Protein 1LG7 (pdb70)

Radius of gyration: 15.38 Å; Cα contacts (8 Å, |Δi|>4): 336; chains: 1; bounding box: 34×33×48 Å

CATH classification: 3.10.460.10

Solvent-accessible surface area: 8758 Å² total

GO terms:
  GO:0005515 protein binding (F, IPI)

Nearest PDB structures (foldseek):
  1lg7-assembly1_A  TM=1.006E+00  e=8.941E-33  Vesicular stomatitis virus
  4owr-assembly1_C  TM=9.819E-01  e=2.739E-28  Vesicular stomatitis Indiana virus (strain 85CLB South America)
  7uml-assembly1_B  TM=9.542E-01  e=1.908E-26  Vesicular stomatitis Indiana virus
  7umk-assembly1_B  TM=9.536E-01  e=3.526E-26  Vesicular stomatitis Indiana virus
  2w2r-assembly1_A  TM=9.564E-01  e=4.675E-22  Vesicular stomatitis virus

Foldseek 3Di:
DKDKFKKKKKKKKKWDKPDDDPDLLSLLLALLCQQPVHDPPPLCLLVVLLVSLLQSQVWDFPPPNTMTIGIIGMAIAIEDPPDGDFFDFDKDKTKDWDDDDPITTIMIMIMGMGGDPVPDDHYHSLVSHPVLVDPCVQVSSVSNQWHWDADPPGDIYGHDGND

InterPro domains:
  IPR009397 Vesiculovirus matrix [PF06326] (2-221)
  IPR036711 VSV matrix superfamily [G3DSA:3.10.460.10] (48-229)
  IPR036711 VSV matrix superfamily [SSF75404] (59-226)

Sequence (163 aa):
QLRYEKFFFTVKMTVRSNRPFRTYSDVAAAVSHWDHMYIGMAGKRPFYKILAFLGSSNLKATPAQPEYHAHEGRAYLPHRMGKTPPMLNVPEHFRRPFNIGLYKGTVELTMTIYDDESLEAAPMIWDHFNSSKFSDFREKALMFGLIVEKKASGAWVLDSVSH

B-factor: mean 29.63, std 12.28, range [12.66, 68.42]

Secondary structure (DSSP, 8-state):
--EEEEEEEEEEEEEEESS--SSHHHHHHHHGGGGTT--S-GGGHHHHHHHHHHHHHT-EEPP---EEEE--EEEEEEE-S-PPPP--S--EEEEEEEE-SS-EEEEEEEEEEEE----S---BGGGG-GGGGSTTHHHHHHTTTEEEEE-TTS-EEEEEE--

Structure (mmCIF, N/CA/C/O backbone):
data_1LG7
#
_entry.id   1LG7
#
_cell.length_a   80.690
_cell.length_b   80.690
_cell.length_c   51.700
_cell.angle_alpha   90.00
_cell.angle_beta   90.00
_cell.angle_gamma   90.00
#
_symmetry.space_group_name_H-M   'P 4 21 2'
#
loop_
_entity.id
_entity.type
_entity.pdbx_description
1 polymer 'VSV matrix protein'
2 water water
#
loop_
_atom_site.group_PDB
_atom_site.id
_atom_site.type_symbol
_atom_site.label_atom_id
_atom_site.label_alt_id
_atom_site.label_comp_id
_atom_site.label_asym_id
_atom_site.label_entity_id
_atom_site.label_seq_id
_atom_site.pdbx_PDB_ins_code
_atom_site.Cartn_x
_atom_site.Cartn_y
_atom_site.Cartn_z
_atom_site.occupancy
_atom_site.B_iso_or_equiv
_atom_site.auth_seq_id
_atom_site.auth_comp_id
_atom_site.auth_asym_id
_atom_site.auth_atom_id
_atom_site.p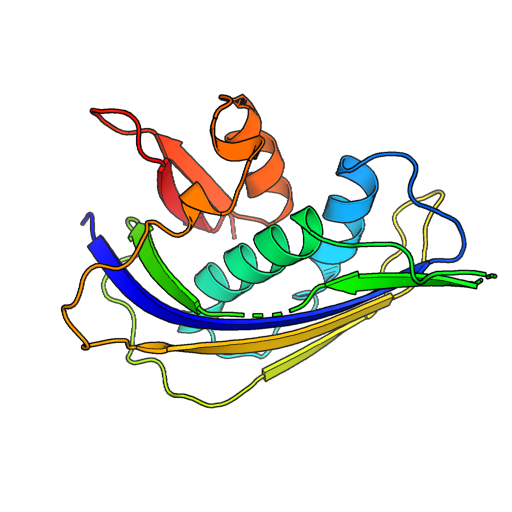dbx_PDB_model_num
ATOM 1 N N . GLN A 1 11 ? 58.201 44.927 -4.428 1.00 54.78 58 GLN A N 1
ATOM 2 C CA . GLN A 1 11 ? 58.837 43.901 -3.559 1.00 54.73 58 GLN A CA 1
ATOM 3 C C . GLN A 1 11 ? 58.118 43.775 -2.222 1.00 53.90 58 GLN A C 1
ATOM 4 O O . GLN A 1 11 ? 58.640 43.176 -1.281 1.00 55.30 58 GLN A O 1
ATOM 10 N N . LEU A 1 12 ? 56.919 44.344 -2.141 1.00 52.46 59 LEU A N 1
ATOM 11 C CA . LEU A 1 12 ? 56.125 44.281 -0.920 1.00 51.18 59 LEU A CA 1
ATOM 12 C C . LEU A 1 12 ? 55.533 42.879 -0.808 1.00 50.82 59 LEU A C 1
ATOM 13 O O . LEU A 1 12 ? 55.014 42.338 -1.786 1.00 50.94 59 LEU A O 1
ATOM 18 N N . ARG A 1 13 ? 55.621 42.289 0.380 1.00 49.03 60 ARG A N 1
ATOM 19 C CA . ARG A 1 13 ? 55.098 40.946 0.607 1.00 47.79 60 ARG A CA 1
ATOM 20 C C . ARG A 1 13 ? 54.328 40.827 1.915 1.00 46.67 60 ARG A C 1
ATOM 21 O O . ARG A 1 13 ? 54.412 41.695 2.784 1.00 45.63 60 ARG A O 1
ATOM 29 N N . TYR A 1 14 ? 53.580 39.736 2.040 1.00 45.48 61 TYR A N 1
ATOM 30 C CA . TYR A 1 14 ? 52.818 39.449 3.246 1.00 44.78 61 TYR A CA 1
ATOM 31 C C . TYR A 1 14 ? 53.092 38.006 3.650 1.00 43.79 61 TYR A C 1
ATOM 32 O O . TYR A 1 14 ? 52.465 37.084 3.128 1.00 42.64 61 TYR A O 1
ATOM 41 N N . GLU A 1 15 ? 54.034 37.805 4.565 1.00 40.95 62 GLU A N 1
ATOM 42 C CA . GLU A 1 15 ? 54.348 36.458 5.025 1.00 39.35 62 GLU A CA 1
ATOM 43 C C . GLU A 1 15 ? 53.352 36.069 6.102 1.00 36.70 62 GLU A C 1
ATOM 44 O O . GLU A 1 15 ? 53.130 36.815 7.050 1.00 36.08 62 GLU A O 1
ATOM 50 N N . LYS A 1 16 ? 52.743 34.896 5.946 1.00 34.40 63 LYS A N 1
ATOM 51 C CA . LYS A 1 16 ? 51.769 34.404 6.912 1.00 34.46 63 LYS A CA 1
ATOM 52 C C . LYS A 1 16 ? 52.471 33.331 7.731 1.00 33.19 63 LYS A C 1
ATOM 53 O O . LYS A 1 16 ? 53.094 32.428 7.170 1.00 32.82 63 LYS A O 1
ATOM 59 N N . PHE A 1 17 ? 52.360 33.407 9.053 1.00 31.23 64 PHE A N 1
ATOM 60 C CA . PHE A 1 17 ? 53.059 32.446 9.894 1.00 29.81 64 PHE A CA 1
ATOM 61 C C . PHE A 1 17 ? 52.446 32.180 11.261 1.00 28.95 64 PHE A C 1
ATOM 62 O O . PHE A 1 17 ? 51.656 32.977 11.772 1.00 28.90 64 PHE A O 1
ATOM 70 N N . PHE A 1 18 ? 52.812 31.037 11.836 1.00 29.07 65 PHE A N 1
ATOM 71 C CA . PHE A 1 18 ? 52.381 30.675 13.180 1.00 27.33 65 PHE A CA 1
ATOM 72 C C . PHE A 1 18 ? 53.568 31.154 14.016 1.00 27.40 65 PHE A C 1
ATOM 73 O O . PHE A 1 18 ? 54.714 31.096 13.554 1.00 24.53 65 PHE A O 1
ATOM 81 N N . PHE A 1 19 ? 53.312 31.623 15.232 1.00 24.89 66 PHE A N 1
ATOM 82 C CA . PHE A 1 19 ? 54.404 32.085 16.077 1.00 24.81 66 PHE A CA 1
ATOM 83 C C . PHE A 1 19 ? 54.151 31.806 17.544 1.00 24.28 66 PHE A C 1
ATOM 84 O O . PHE A 1 19 ? 53.009 31.788 18.003 1.00 24.13 66 PHE A O 1
ATOM 92 N N . THR A 1 20 ? 55.235 31.582 18.272 1.00 22.61 67 THR A N 1
ATOM 93 C CA . THR A 1 20 ? 55.174 31.350 19.701 1.00 21.73 67 THR A CA 1
ATOM 94 C C . THR A 1 20 ? 56.399 32.028 20.283 1.00 20.19 67 THR A C 1
ATOM 95 O O . THR A 1 20 ? 57.504 31.896 19.750 1.00 20.21 67 THR A O 1
ATOM 99 N N . VAL A 1 21 ? 56.217 32.773 21.363 1.00 16.32 68 VAL A N 1
ATOM 100 C CA . VAL A 1 21 ? 57.348 33.430 21.987 1.00 15.68 68 VAL A CA 1
ATOM 101 C C . VAL A 1 21 ? 57.184 33.270 23.506 1.00 16.74 68 VAL A C 1
ATOM 102 O O . VAL A 1 21 ? 56.148 33.610 24.173 1.00 16.03 68 VAL A O 1
ATOM 108 N N . LYS A 1 22 ? 58.208 32.705 24.142 1.00 16.26 69 LYS A N 1
ATOM 109 C CA . LYS A 1 22 ? 58.272 32.479 25.581 1.00 15.97 69 LYS A CA 1
ATOM 110 C C . LYS A 1 22 ? 59.477 33.290 26.047 1.00 16.11 69 LYS A C 1
ATOM 111 O O . LYS A 1 22 ? 60.607 33.017 25.645 1.00 15.40 69 LYS A O 1
ATOM 122 N N . MET A 1 23 ? 59.235 34.286 26.893 1.00 17.19 70 MET A N 1
ATOM 123 C CA . MET A 1 23 ? 60.308 35.162 27.352 1.00 18.48 70 MET A CA 1
ATOM 124 C C . MET A 1 23 ? 60.420 35.338 28.861 1.00 18.73 70 MET A C 1
ATOM 125 O O . MET A 1 23 ? 59.416 35.500 29.555 1.00 19.09 70 MET A O 1
ATOM 130 N N . THR A 1 24 ? 61.654 35.300 29.358 1.00 17.68 71 THR A N 1
ATOM 131 C CA . THR A 1 24 ? 61.928 35.492 30.777 1.00 17.07 7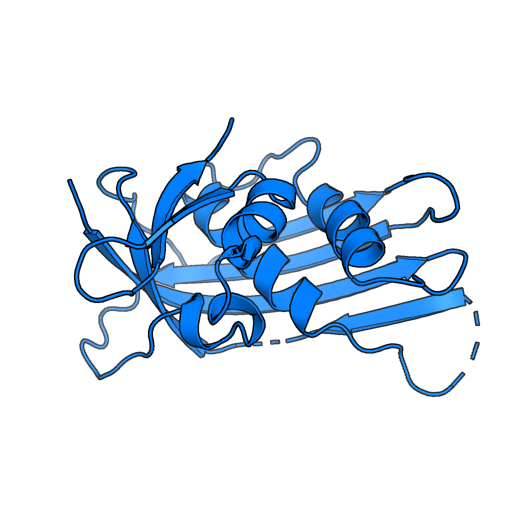1 THR A CA 1
ATOM 132 C C . THR A 1 24 ? 63.077 36.493 30.901 1.00 18.87 71 THR A C 1
ATOM 133 O O . THR A 1 24 ? 64.163 36.280 30.358 1.00 17.05 71 THR A O 1
ATOM 137 N N . VAL A 1 25 ? 62.829 37.594 31.600 1.00 17.10 72 VAL A N 1
ATOM 138 C CA . VAL A 1 25 ? 63.856 38.604 31.789 1.00 18.61 72 VAL A CA 1
ATOM 139 C C . VAL A 1 25 ? 64.167 38.712 33.272 1.00 18.52 72 VAL A C 1
ATOM 140 O O . VAL A 1 25 ? 63.261 38.825 34.097 1.00 18.73 72 VAL A O 1
ATOM 144 N N . ARG A 1 26 ? 65.454 38.652 33.602 1.00 17.89 73 ARG A N 1
ATOM 145 C CA . ARG A 1 26 ? 65.906 38.744 34.984 1.00 17.41 73 ARG A CA 1
ATOM 146 C C . ARG A 1 26 ? 66.736 40.010 35.113 1.00 18.72 73 ARG A C 1
ATOM 147 O O . ARG A 1 26 ? 67.662 40.236 34.333 1.00 18.50 73 ARG A O 1
ATOM 155 N N . SER A 1 27 ? 66.400 40.834 36.097 1.00 18.33 74 SER A N 1
ATOM 156 C CA . SER A 1 27 ? 67.104 42.092 36.300 1.00 18.75 74 SER A CA 1
ATOM 157 C C . SER A 1 27 ? 67.480 42.283 37.760 1.00 20.09 74 SER A C 1
ATOM 158 O O . SER A 1 27 ? 66.865 41.698 38.650 1.00 21.32 74 SER A O 1
ATOM 161 N N . ASN A 1 28 ? 68.499 43.104 37.996 1.00 20.66 75 ASN A N 1
ATOM 162 C CA . ASN A 1 28 ? 68.966 43.391 39.345 1.00 22.19 75 ASN A CA 1
ATOM 163 C C . ASN A 1 28 ? 67.950 44.312 40.017 1.00 23.04 75 ASN A C 1
ATOM 164 O O . ASN A 1 28 ? 67.786 44.296 41.235 1.00 23.08 75 ASN A O 1
ATOM 169 N N . ARG A 1 29 ? 67.266 45.112 39.206 1.00 23.86 76 ARG A N 1
ATOM 170 C CA . ARG A 1 29 ? 66.248 46.026 39.706 1.00 24.56 76 ARG A CA 1
ATOM 171 C C . ARG A 1 29 ? 65.151 46.223 38.663 1.00 23.75 76 ARG A C 1
ATOM 172 O O . ARG A 1 29 ? 65.378 46.056 37.465 1.00 21.83 76 ARG A O 1
ATOM 180 N N . PRO A 1 30 ? 63.936 46.585 39.113 1.00 23.82 77 PRO A N 1
ATOM 181 C CA . PRO A 1 30 ? 62.785 46.805 38.233 1.00 23.03 77 PRO A CA 1
ATOM 182 C C . PRO A 1 30 ? 63.028 47.911 37.218 1.00 22.42 77 PRO A C 1
ATOM 183 O O . PRO A 1 30 ? 63.502 48.987 37.575 1.00 21.55 77 PRO A O 1
ATOM 187 N N . PHE A 1 31 ? 62.704 47.639 35.957 1.00 20.78 78 PHE A N 1
ATOM 188 C CA . PHE A 1 31 ? 62.863 48.628 34.900 1.00 21.02 78 PHE A CA 1
ATOM 189 C C . PHE A 1 31 ? 61.879 49.751 35.180 1.00 21.78 78 PHE A C 1
ATOM 190 O O . PHE A 1 31 ? 60.716 49.498 35.504 1.00 20.11 78 PHE A O 1
ATOM 198 N N . ARG A 1 32 ? 62.337 50.988 35.040 1.00 21.54 79 ARG A N 1
ATOM 199 C CA . ARG A 1 32 ? 61.476 52.136 35.291 1.00 23.41 79 ARG A CA 1
ATOM 200 C C . ARG A 1 32 ? 60.666 52.571 34.065 1.00 23.13 79 ARG A C 1
ATOM 201 O O . ARG A 1 32 ? 59.601 53.169 34.210 1.00 23.70 79 ARG A O 1
ATOM 209 N N . THR A 1 33 ? 61.157 52.264 32.866 1.00 21.36 80 THR A N 1
ATOM 210 C CA . THR A 1 33 ? 60.456 52.647 31.638 1.00 19.41 80 THR A CA 1
ATOM 211 C C . THR A 1 33 ? 60.499 51.534 30.591 1.00 21.56 80 THR A C 1
ATOM 212 O O . THR A 1 33 ? 61.356 50.649 30.658 1.00 19.04 80 THR A O 1
ATOM 216 N N . TYR A 1 34 ? 59.587 51.579 29.618 1.00 18.87 81 TYR A N 1
ATOM 217 C CA . TYR A 1 34 ? 59.586 50.561 28.571 1.00 19.72 81 TYR A CA 1
ATOM 218 C C . TYR A 1 34 ? 60.904 50.621 27.794 1.00 20.84 81 TYR A C 1
ATOM 219 O O . TYR A 1 34 ? 61.404 49.603 27.319 1.00 18.97 81 TYR A O 1
ATOM 228 N N . SER A 1 35 ? 61.450 51.825 27.649 1.00 19.21 82 SER A N 1
ATOM 229 C CA . SER A 1 35 ? 62.710 52.008 26.938 1.00 20.64 82 SER A CA 1
ATOM 230 C C . SER A 1 35 ? 63.800 51.129 27.566 1.00 18.02 82 SER A C 1
ATOM 231 O O . SER A 1 35 ? 64.650 50.575 26.859 1.00 19.32 82 SER A O 1
ATOM 234 N N . ASP A 1 36 ? 63.767 51.000 28.890 1.00 17.53 83 ASP A N 1
ATOM 235 C CA . ASP A 1 36 ? 64.735 50.168 29.603 1.00 17.00 83 ASP A CA 1
ATOM 236 C C . ASP A 1 36 ? 64.486 48.710 29.243 1.00 17.39 83 ASP A C 1
ATOM 237 O O . ASP A 1 36 ? 65.425 47.945 29.018 1.00 15.73 83 ASP A O 1
ATOM 242 N N . VAL A 1 37 ? 63.213 48.325 29.207 1.00 15.69 84 VAL A N 1
ATOM 243 C CA . VAL A 1 37 ? 62.848 46.954 28.859 1.00 17.35 84 VAL A CA 1
ATOM 244 C C . VAL A 1 37 ? 63.333 46.614 27.451 1.00 17.41 84 VAL A C 1
ATOM 245 O O . VAL A 1 37 ? 63.933 45.558 27.228 1.00 19.36 84 VAL A O 1
ATOM 249 N N . ALA A 1 38 ? 63.079 47.514 26.503 1.00 17.70 85 ALA A N 1
ATOM 250 C CA . ALA A 1 38 ? 63.483 47.295 25.115 1.00 15.99 85 ALA A CA 1
ATOM 251 C C . ALA A 1 38 ? 65.000 47.185 24.990 1.00 16.04 85 ALA A C 1
ATOM 252 O O . ALA A 1 38 ? 65.516 46.300 24.302 1.00 15.96 85 ALA A O 1
ATOM 254 N N . ALA A 1 39 ? 65.715 48.088 25.651 1.00 15.77 86 ALA A N 1
ATOM 255 C CA . ALA A 1 39 ? 67.171 48.065 25.605 1.00 16.16 86 ALA A CA 1
ATOM 256 C C . ALA A 1 39 ? 67.676 46.695 26.061 1.00 16.27 86 ALA A C 1
ATOM 257 O O . ALA A 1 39 ? 68.600 46.139 25.466 1.00 16.76 86 ALA A O 1
ATOM 259 N N . ALA A 1 40 ? 67.062 46.146 27.105 1.00 15.41 87 ALA A N 1
ATOM 260 C CA . ALA A 1 40 ? 67.471 44.836 27.620 1.00 16.40 87 ALA A CA 1
ATOM 261 C C . ALA A 1 40 ? 67.100 43.687 26.686 1.00 14.98 87 ALA A C 1
ATOM 262 O O . ALA A 1 40 ? 67.957 42.896 26.289 1.00 14.77 87 ALA A O 1
ATOM 264 N N . VAL A 1 41 ? 65.824 43.595 26.334 1.00 15.67 88 VAL A N 1
ATOM 265 C CA . VAL A 1 41 ? 65.371 42.510 25.473 1.00 15.23 88 VAL A CA 1
ATOM 266 C C . VAL A 1 41 ? 66.091 42.455 24.129 1.00 16.39 88 VAL A C 1
ATOM 267 O O . VAL A 1 41 ? 66.292 41.374 23.579 1.00 17.29 88 VAL A O 1
ATOM 271 N N . SER A 1 42 ? 66.508 43.607 23.611 1.00 16.77 89 SER A N 1
ATOM 272 C CA . SER A 1 42 ? 67.198 43.635 22.329 1.00 18.54 89 SER A CA 1
ATOM 273 C C . SER A 1 42 ? 68.560 42.930 22.344 1.00 18.54 89 SER A C 1
ATOM 274 O O . SER A 1 42 ? 69.213 42.823 21.306 1.00 19.00 89 SER A O 1
ATOM 277 N N . HIS A 1 43 ? 68.982 42.449 23.510 1.00 17.67 90 HIS A N 1
ATOM 278 C CA . HIS A 1 43 ? 70.249 41.727 23.621 1.00 16.75 90 HIS A CA 1
ATOM 279 C C . HIS A 1 43 ? 70.043 40.261 23.230 1.00 17.67 90 HIS A C 1
ATOM 280 O O . HIS A 1 43 ? 71.006 39.496 23.128 1.00 15.63 90 HIS A O 1
ATOM 287 N N . TRP A 1 44 ? 68.790 39.877 22.999 1.00 16.93 91 TRP A N 1
ATOM 288 C CA . TRP A 1 44 ? 68.481 38.490 22.665 1.00 16.91 91 TRP A CA 1
ATOM 289 C C . TRP A 1 44 ? 69.272 37.944 21.476 1.00 18.22 91 TRP A C 1
ATOM 290 O O . TRP A 1 44 ? 69.620 36.760 21.463 1.00 16.69 91 TRP A O 1
ATOM 301 N N . ASP A 1 45 ? 69.550 38.775 20.471 1.00 16.71 92 ASP A N 1
ATOM 302 C CA . ASP A 1 45 ? 70.310 38.270 19.335 1.00 17.53 92 ASP A CA 1
ATOM 303 C C . ASP A 1 45 ? 71.779 38.689 19.262 1.00 18.98 92 ASP A C 1
ATOM 304 O O . ASP A 1 45 ? 72.349 38.790 18.177 1.00 19.83 92 ASP A O 1
ATOM 309 N N . HIS A 1 46 ? 72.389 38.945 20.416 1.00 18.32 93 HIS A N 1
ATOM 310 C CA . HIS A 1 46 ? 73.813 39.267 20.456 1.00 17.77 93 HIS A CA 1
ATOM 311 C C . HIS A 1 46 ? 74.465 37.916 20.153 1.00 17.19 93 HIS A C 1
ATOM 312 O O . HIS A 1 46 ? 74.003 36.882 20.650 1.00 18.74 93 HIS A O 1
ATOM 319 N N . MET A 1 47 ? 75.667 37.809 19.730 1.00 16.78 94 MET A N 1
ATOM 320 C CA . MET A 1 47 ? 76.195 36.697 18.946 1.00 17.06 94 MET A CA 1
ATOM 321 C C . MET A 1 47 ? 75.027 35.816 18.520 1.00 17.22 94 MET A C 1
ATOM 322 O O . MET A 1 47 ? 75.003 34.611 18.780 1.00 16.93 94 MET A O 1
ATOM 331 N N . TYR A 1 48 ? 74.398 36.190 17.424 1.00 17.67 95 TYR A N 1
ATOM 332 C CA . TYR A 1 48 ? 73.334 35.412 16.800 1.00 19.88 95 TYR A CA 1
ATOM 333 C C . TYR A 1 48 ? 73.833 34.265 15.937 1.00 21.84 95 TYR A C 1
ATOM 334 O O . TYR A 1 48 ? 74.738 34.441 15.120 1.00 22.76 95 TYR A O 1
ATOM 343 N N . ILE A 1 49 ? 73.235 33.091 16.127 1.00 22.85 96 ILE A N 1
ATOM 344 C CA . ILE A 1 49 ? 73.586 31.907 15.347 1.00 24.39 96 ILE A CA 1
ATOM 345 C C . ILE A 1 49 ? 72.322 31.130 14.973 1.00 24.71 96 ILE A C 1
ATOM 346 O O . ILE A 1 49 ? 72.386 29.950 14.642 1.00 24.30 96 ILE A O 1
ATOM 351 N N . GLY A 1 50 ? 71.174 31.799 15.048 1.00 23.42 97 GLY A N 1
ATOM 352 C CA . GLY A 1 50 ? 69.921 31.161 14.692 1.00 25.90 97 GLY A CA 1
ATOM 353 C C . GLY A 1 50 ? 69.720 31.242 13.192 1.00 25.97 97 GLY A C 1
ATOM 354 O O . GLY A 1 50 ? 70.583 31.752 12.481 1.00 27.62 97 GLY A O 1
ATOM 355 N N . MET A 1 51 ? 68.592 30.745 12.699 1.00 26.27 98 MET A N 1
ATOM 356 C CA . MET A 1 51 ? 68.323 30.792 11.266 1.00 26.11 98 MET A CA 1
ATOM 357 C C . MET A 1 51 ? 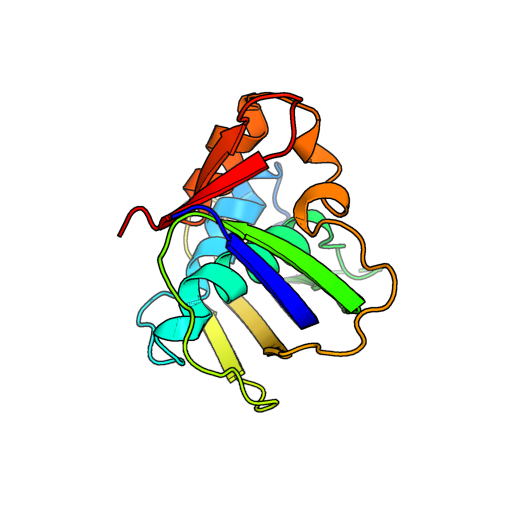68.365 32.237 10.775 1.00 25.17 98 MET A C 1
ATOM 358 O O . MET A 1 51 ? 67.610 33.088 11.246 1.00 23.55 98 MET A O 1
ATOM 363 N N . ALA A 1 52 ? 69.260 32.504 9.832 1.00 25.20 99 ALA A N 1
ATOM 364 C CA . ALA A 1 52 ? 69.422 33.841 9.271 1.00 25.86 99 ALA A CA 1
ATOM 365 C C . ALA A 1 52 ? 68.124 34.383 8.686 1.00 26.59 99 ALA A C 1
ATOM 366 O O . ALA A 1 52 ? 67.750 35.529 8.936 1.00 27.30 99 ALA A O 1
ATOM 368 N N . GLY A 1 53 ? 67.434 33.556 7.907 1.00 26.74 100 GLY A N 1
ATOM 369 C CA . GLY A 1 53 ? 66.191 33.990 7.300 1.00 25.00 100 GLY A CA 1
ATOM 370 C C . GLY A 1 53 ? 65.113 34.354 8.304 1.00 24.53 100 GLY A C 1
ATOM 371 O O . GLY A 1 53 ? 64.236 35.165 8.012 1.00 25.39 100 GLY A O 1
ATOM 372 N N . LYS A 1 54 ? 65.177 33.769 9.494 1.00 23.02 101 LYS A N 1
ATOM 373 C CA . LYS A 1 54 ? 64.177 34.041 10.517 1.00 22.59 101 LYS A CA 1
ATOM 374 C C . LYS A 1 54 ? 64.487 35.222 11.431 1.00 22.20 101 LYS A C 1
ATOM 375 O O . LYS A 1 54 ? 63.619 35.662 12.180 1.00 22.55 101 LYS A O 1
ATOM 381 N N . ARG A 1 55 ? 65.710 35.738 11.375 1.00 20.96 102 ARG A N 1
ATOM 382 C CA . ARG A 1 55 ? 66.085 36.833 12.265 1.00 22.63 102 ARG A CA 1
ATOM 383 C C . ARG A 1 55 ? 65.146 38.037 12.266 1.00 22.79 102 ARG A C 1
ATOM 384 O O . ARG A 1 55 ? 64.792 38.548 13.329 1.00 21.67 102 ARG A O 1
ATOM 392 N N . PRO A 1 56 ? 64.739 38.516 11.082 1.00 23.34 103 PRO A N 1
ATOM 393 C CA . PRO A 1 56 ? 63.832 39.667 11.049 1.00 22.88 103 PRO A CA 1
ATOM 394 C C . PRO A 1 56 ? 62.551 39.395 11.829 1.00 21.51 103 PRO A C 1
ATOM 395 O O . PRO A 1 56 ? 62.077 40.252 12.577 1.00 21.53 103 PRO A O 1
ATOM 399 N N . PHE A 1 57 ? 62.005 38.190 11.665 1.00 21.38 104 PHE A N 1
ATOM 400 C CA . PHE A 1 57 ? 60.770 37.806 12.342 1.00 20.89 104 PHE A CA 1
ATOM 401 C C . PHE A 1 57 ? 60.965 37.630 13.847 1.00 21.01 104 PHE A C 1
ATOM 402 O O . PHE A 1 57 ? 60.112 38.040 14.641 1.00 18.67 104 PHE A O 1
ATOM 410 N N . TYR A 1 58 ? 62.078 37.012 14.235 1.00 20.03 105 TYR A N 1
ATOM 411 C CA . TYR A 1 58 ? 62.386 36.819 15.649 1.00 18.25 105 TYR A CA 1
ATOM 412 C C . TYR A 1 58 ? 62.506 38.202 16.304 1.00 18.08 105 TYR A C 1
ATOM 413 O O . TYR A 1 58 ? 62.069 38.398 17.435 1.00 18.33 105 TYR A O 1
ATOM 422 N N . LYS A 1 59 ? 63.104 39.156 15.594 1.00 16.98 106 LYS A N 1
ATOM 423 C CA . LYS A 1 59 ? 63.241 40.515 16.125 1.00 16.56 106 LYS A CA 1
ATOM 424 C C . LYS A 1 59 ? 61.860 41.061 16.489 1.00 17.02 106 LYS A C 1
ATOM 425 O O . LYS A 1 59 ? 61.665 41.650 17.553 1.00 17.86 106 LYS A O 1
ATOM 431 N N . ILE A 1 60 ? 60.906 40.854 15.590 1.00 18.14 107 ILE A N 1
ATOM 432 C CA . ILE A 1 60 ? 59.535 41.300 15.805 1.00 18.23 107 ILE A CA 1
ATOM 433 C C . ILE A 1 60 ? 58.951 40.624 17.040 1.00 18.84 107 ILE A C 1
ATOM 434 O O . ILE A 1 60 ? 58.370 41.280 17.913 1.00 18.96 107 ILE A O 1
ATOM 442 N N . LEU A 1 61 ? 59.119 39.309 17.112 1.00 19.47 108 LEU A N 1
ATOM 443 C CA . LEU A 1 61 ? 58.581 38.531 18.220 1.00 19.64 108 LEU A CA 1
ATOM 444 C C . LEU A 1 61 ? 59.191 38.966 19.547 1.00 17.31 108 LEU A C 1
ATOM 445 O O . LEU A 1 61 ? 58.505 39.005 20.558 1.00 18.61 108 LEU A O 1
ATOM 450 N N . ALA A 1 62 ? 60.483 39.282 19.547 1.00 16.88 109 ALA A N 1
ATOM 451 C CA . ALA A 1 62 ? 61.138 39.726 20.773 1.00 16.94 109 ALA A CA 1
ATOM 452 C C . ALA A 1 62 ? 60.531 41.069 21.181 1.00 16.26 109 ALA A C 1
ATOM 453 O O . ALA A 1 62 ? 60.281 41.335 22.357 1.00 16.83 109 ALA A O 1
ATOM 455 N N . PHE A 1 63 ? 60.299 41.910 20.183 1.00 15.27 110 PHE A N 1
ATOM 456 C CA . PHE A 1 63 ? 59.713 43.226 20.380 1.00 16.77 110 PHE A CA 1
ATOM 457 C C . PHE A 1 63 ? 58.304 43.034 20.960 1.00 17.02 110 PHE A C 1
ATOM 458 O O . PHE A 1 63 ? 57.931 43.683 21.935 1.00 16.41 110 PHE A O 1
ATOM 466 N N . LEU A 1 64 ? 57.532 42.123 20.372 1.00 17.23 111 LEU A N 1
ATOM 467 C CA . LEU A 1 64 ? 56.174 41.861 20.851 1.00 18.85 111 LEU A CA 1
ATOM 468 C C . LEU A 1 64 ? 56.204 41.367 22.290 1.00 18.29 111 LEU A C 1
ATOM 469 O O . LEU A 1 64 ? 55.500 41.884 23.158 1.00 18.56 111 LEU A O 1
ATOM 474 N N . GLY A 1 65 ? 57.024 40.354 22.540 1.00 17.98 112 GLY A N 1
ATOM 475 C CA . GLY A 1 65 ? 57.122 39.822 23.882 1.00 18.64 112 GLY A CA 1
ATOM 476 C C . GLY A 1 65 ? 57.497 40.894 24.890 1.00 18.93 112 GLY A C 1
ATOM 477 O O . GLY A 1 65 ? 56.936 40.940 25.988 1.00 18.66 112 GLY A O 1
ATOM 478 N N . SER A 1 66 ? 58.431 41.767 24.518 1.00 18.18 113 SER A N 1
ATOM 479 C CA . SER A 1 66 ? 58.873 42.823 25.429 1.00 20.69 113 SER A CA 1
ATOM 480 C C . SER A 1 66 ? 57.722 43.749 25.795 1.00 22.02 113 SER A C 1
ATOM 481 O O . SER A 1 66 ? 57.659 44.269 26.907 1.00 22.51 113 SER A O 1
ATOM 484 N N . SER A 1 67 ? 56.813 43.953 24.852 1.00 24.12 114 SER A N 1
ATOM 485 C CA . SER A 1 67 ? 55.670 44.827 25.071 1.00 25.11 114 SER A CA 1
ATOM 486 C C . SER A 1 67 ? 54.667 44.222 26.040 1.00 25.40 114 SER A C 1
ATOM 487 O O . SER A 1 67 ? 53.853 44.935 26.626 1.00 25.91 114 SER A O 1
ATOM 490 N N . ASN A 1 68 ? 54.726 42.908 26.214 1.00 26.16 115 ASN A N 1
ATOM 491 C CA . ASN A 1 68 ? 53.793 42.233 27.104 1.00 27.08 115 ASN A CA 1
ATOM 492 C C . ASN A 1 68 ? 54.415 41.615 28.346 1.00 27.91 115 ASN A C 1
ATOM 493 O O . ASN A 1 68 ? 53.796 40.769 28.987 1.00 27.48 115 ASN A O 1
ATOM 498 N N . LEU A 1 69 ? 55.630 42.027 28.692 1.00 27.65 116 LEU A N 1
ATOM 499 C CA . LEU A 1 69 ? 56.289 41.483 29.877 1.00 29.29 116 LEU A CA 1
ATOM 500 C C . LEU A 1 69 ? 55.604 41.919 31.166 1.00 31.07 116 LEU A C 1
ATOM 501 O O . LEU A 1 69 ? 55.256 43.091 31.332 1.00 30.69 116 LEU A O 1
ATOM 506 N N . LYS A 1 70 ? 55.410 40.968 32.074 1.00 31.42 117 LYS A N 1
ATOM 507 C CA . LYS A 1 70 ? 54.787 41.242 33.365 1.00 34.26 117 LYS A CA 1
ATOM 508 C C . LYS A 1 70 ? 55.686 40.747 34.490 1.00 32.66 117 LYS A C 1
ATOM 509 O O . LYS A 1 70 ? 56.204 39.632 34.431 1.00 28.82 117 LYS A O 1
ATOM 515 N N . ALA A 1 71 ? 55.873 41.578 35.509 1.00 35.41 118 ALA A N 1
ATOM 516 C CA . ALA A 1 71 ? 56.693 41.200 36.653 1.00 37.93 118 ALA A CA 1
ATOM 517 C C . ALA A 1 71 ? 56.001 40.026 37.336 1.00 40.63 118 ALA A C 1
ATOM 518 O O . ALA A 1 71 ? 54.781 40.031 37.493 1.00 40.67 118 ALA A O 1
ATOM 520 N N . THR A 1 72 ? 56.767 39.014 37.727 1.00 43.32 119 THR A N 1
ATOM 521 C CA . THR A 1 72 ? 56.179 37.855 38.383 1.00 48.46 119 THR A CA 1
ATOM 522 C C . THR A 1 72 ? 55.594 38.282 39.720 1.00 51.17 119 THR A C 1
ATOM 523 O O . THR A 1 72 ? 56.226 39.022 40.475 1.00 50.81 119 THR A O 1
ATOM 527 N N . PRO A 1 73 ? 54.368 37.825 40.025 1.00 53.98 120 PRO A N 1
ATOM 528 C CA . PRO A 1 73 ? 53.695 38.164 41.282 1.00 55.97 120 PRO A CA 1
ATOM 529 C C . PRO A 1 73 ? 54.585 37.886 42.488 1.00 56.90 120 PRO A C 1
ATOM 530 O O . PRO A 1 73 ? 55.191 36.819 42.588 1.00 57.24 120 PRO A O 1
ATOM 534 N N . ALA A 1 74 ? 54.662 38.853 43.397 1.00 58.50 121 ALA A N 1
ATOM 535 C CA . ALA A 1 74 ? 55.478 38.717 44.598 1.00 59.76 121 ALA A CA 1
ATOM 536 C C . ALA A 1 74 ? 56.874 38.195 44.261 1.00 60.34 121 ALA A C 1
ATOM 537 O O . ALA A 1 74 ? 57.146 36.997 44.369 1.00 61.10 121 ALA A O 1
ATOM 539 N N . GLN A 1 81 ? 66.583 40.265 41.849 1.00 39.83 128 GLN A N 1
ATOM 540 C CA . GLN A 1 81 ? 65.452 39.376 42.078 1.00 38.60 128 GLN A CA 1
ATOM 541 C C . GLN A 1 81 ? 64.280 39.592 41.118 1.00 35.55 128 GLN A C 1
ATOM 542 O O . GLN A 1 81 ? 63.600 38.635 40.750 1.00 33.01 128 GLN A O 1
ATOM 548 N N . PRO A 1 82 ? 64.017 40.848 40.708 1.00 32.90 129 PRO A N 1
ATOM 549 C CA . PRO A 1 82 ? 62.899 41.064 39.784 1.00 31.42 129 PRO A CA 1
ATOM 550 C C . PRO A 1 82 ? 62.973 40.157 38.556 1.00 29.73 129 PRO A C 1
ATOM 551 O O . PRO A 1 82 ? 64.023 40.011 37.924 1.00 26.80 129 PRO A O 1
ATOM 555 N N . GLU A 1 83 ? 61.840 39.548 38.234 1.00 28.26 130 GLU A N 1
ATOM 556 C CA . GLU A 1 83 ? 61.742 38.623 37.120 1.00 28.99 130 GLU A CA 1
ATOM 557 C C . GLU A 1 83 ? 60.508 38.980 36.296 1.00 28.42 130 GLU A C 1
ATOM 558 O O . GLU A 1 83 ? 59.474 39.346 36.853 1.00 28.70 130 GLU A O 1
ATOM 564 N N . TYR A 1 84 ? 60.625 38.892 34.973 1.00 25.24 131 TYR A N 1
ATOM 565 C CA . TYR A 1 84 ? 59.515 39.210 34.085 1.00 22.98 131 TYR A CA 1
ATOM 566 C C . TYR A 1 84 ? 59.248 38.064 33.116 1.00 23.26 131 TYR A C 1
ATOM 567 O O . TYR A 1 84 ? 60.171 37.367 32.696 1.00 22.25 131 TYR A O 1
ATOM 576 N N . HIS A 1 85 ? 57.980 37.882 32.763 1.00 23.01 132 HIS A N 1
ATOM 577 C CA . HIS A 1 85 ? 57.592 36.825 31.845 1.00 24.65 132 HIS A CA 1
ATOM 578 C C . HIS A 1 85 ? 56.590 37.299 30.812 1.00 24.30 132 HIS A C 1
ATOM 579 O O . HIS A 1 85 ? 55.812 38.228 31.046 1.00 24.67 132 HIS A O 1
ATOM 586 N N . ALA A 1 86 ? 56.613 36.634 29.661 1.00 22.15 133 ALA A N 1
ATOM 587 C CA . ALA A 1 86 ? 55.703 36.925 28.566 1.00 22.17 133 ALA A CA 1
ATOM 588 C C . ALA A 1 86 ? 55.606 35.649 27.757 1.00 23.19 133 ALA A C 1
ATOM 589 O O . ALA A 1 86 ? 56.592 34.931 27.587 1.00 20.21 133 ALA A O 1
ATOM 591 N N . HIS A 1 87 ? 54.410 35.355 27.272 1.00 24.49 134 HIS A N 1
ATOM 592 C CA . HIS A 1 87 ? 54.209 34.159 26.482 1.00 26.79 134 HIS A CA 1
ATOM 593 C C . HIS A 1 87 ? 53.187 34.465 25.396 1.00 27.29 134 HIS A C 1
ATOM 594 O O . HIS A 1 87 ? 51.984 34.502 25.651 1.00 29.35 134 HIS A O 1
ATOM 608 N N . GLU A 1 89 ? 51.159 33.714 21.465 1.00 30.93 136 GLU A N 1
ATOM 609 C CA . GLU A 1 89 ? 51.090 32.613 20.524 1.00 32.16 136 GLU A CA 1
ATOM 610 C C . GLU A 1 89 ? 49.967 32.945 19.563 1.00 31.26 136 GLU A C 1
ATOM 611 O O . GLU A 1 89 ? 48.981 33.559 19.959 1.00 30.54 136 GLU A O 1
ATOM 617 N N . GLY A 1 90 ? 50.123 32.556 18.304 1.00 31.01 137 GLY A N 1
ATOM 618 C CA . GLY A 1 90 ? 49.082 32.827 17.332 1.00 32.22 137 GLY A CA 1
ATOM 619 C C . GLY A 1 90 ? 49.555 32.757 15.898 1.00 32.36 137 GLY A C 1
ATOM 620 O O . GLY A 1 90 ? 50.618 32.215 15.607 1.00 31.96 137 GLY A O 1
ATOM 621 N N . ARG A 1 91 ? 48.741 33.299 15.000 1.00 33.52 138 ARG A N 1
ATOM 622 C CA . ARG A 1 91 ? 49.048 33.336 13.578 1.00 33.46 138 ARG A CA 1
ATOM 623 C C . ARG A 1 91 ? 48.924 34.793 13.168 1.00 31.38 138 ARG A C 1
ATOM 624 O O . ARG A 1 91 ? 48.125 35.528 13.738 1.00 32.00 138 ARG A O 1
ATOM 632 N N . ALA A 1 92 ? 49.705 35.216 12.183 1.00 30.47 139 ALA A N 1
ATOM 633 C CA . ALA A 1 92 ? 49.643 36.598 11.737 1.00 29.50 139 ALA A CA 1
ATOM 634 C C . ALA A 1 92 ? 50.359 36.807 10.415 1.00 29.09 139 ALA A C 1
ATOM 635 O O . ALA A 1 92 ? 51.090 35.935 9.952 1.00 29.61 139 ALA A O 1
ATOM 637 N N . TYR A 1 93 ? 50.129 37.970 9.811 1.00 29.55 140 TYR A N 1
ATOM 638 C CA . TYR A 1 93 ? 50.765 38.344 8.553 1.00 31.30 140 TYR A CA 1
ATOM 639 C C . TYR A 1 93 ? 51.777 39.446 8.844 1.00 29.02 140 TYR A C 1
ATOM 640 O O . TYR A 1 93 ? 51.573 40.257 9.742 1.00 28.05 140 TYR A O 1
ATOM 649 N N . LEU A 1 94 ? 52.860 39.480 8.080 1.00 28.52 141 LEU A N 1
ATOM 650 C CA . LEU A 1 94 ? 53.850 40.536 8.241 1.00 28.61 141 LEU A CA 1
ATOM 651 C C . LEU A 1 94 ? 54.130 41.201 6.903 1.00 28.02 141 LEU A C 1
ATOM 652 O O . LEU A 1 94 ? 54.621 40.560 5.974 1.00 28.01 141 LEU A O 1
ATOM 657 N N . PRO A 1 95 ? 53.799 42.492 6.779 1.00 28.09 142 PRO A N 1
ATOM 658 C CA . PRO A 1 95 ? 54.054 43.198 5.519 1.00 27.47 142 PRO A CA 1
ATOM 659 C C . PRO A 1 95 ? 55.515 43.634 5.559 1.00 28.91 142 PRO A C 1
ATOM 660 O O . PRO A 1 95 ? 55.940 44.276 6.524 1.00 28.25 142 PRO A O 1
ATOM 664 N N . HIS A 1 96 ? 56.287 43.284 4.536 1.00 29.45 143 HIS A N 1
ATOM 665 C CA . HIS A 1 96 ? 57.697 43.664 4.510 1.00 30.99 143 HIS A CA 1
ATOM 666 C C . HIS A 1 96 ? 58.247 43.738 3.090 1.00 32.97 143 HIS A C 1
ATOM 667 O O . HIS A 1 96 ? 57.607 43.284 2.139 1.00 32.35 143 HIS A O 1
ATOM 674 N N . ARG A 1 97 ? 59.453 44.287 2.963 1.00 35.39 144 ARG A N 1
ATOM 675 C CA . ARG A 1 97 ? 60.112 44.418 1.668 1.00 37.81 144 ARG A CA 1
A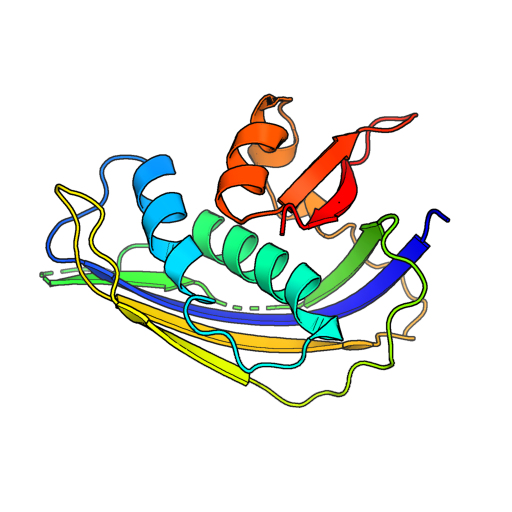TOM 676 C C . ARG A 1 97 ? 61.519 43.828 1.718 1.00 38.28 144 ARG A C 1
ATOM 677 O O . ARG A 1 97 ? 62.467 44.432 1.222 1.00 38.39 144 ARG A O 1
ATOM 685 N N . MET A 1 98 ? 61.652 42.646 2.308 1.00 38.85 145 MET A N 1
ATOM 686 C CA . MET A 1 98 ? 62.957 42.003 2.424 1.00 40.33 145 MET A CA 1
ATOM 687 C C . MET A 1 98 ? 63.186 40.921 1.375 1.00 41.27 145 MET A C 1
ATOM 688 O O . MET A 1 98 ? 64.198 40.221 1.413 1.00 42.25 145 MET A O 1
ATOM 693 N N . GLY A 1 99 ? 62.253 40.785 0.441 1.00 42.20 146 GLY A N 1
ATOM 694 C CA . GLY A 1 99 ? 62.394 39.766 -0.584 1.00 43.18 146 GLY A CA 1
ATOM 695 C C . GLY A 1 99 ? 61.710 38.481 -0.159 1.00 44.35 146 GLY A C 1
ATOM 696 O O . GLY A 1 99 ? 61.131 38.419 0.925 1.00 43.73 146 GLY A O 1
ATOM 697 N N . LYS A 1 100 ? 61.772 37.454 -1.003 1.00 45.22 147 LYS A N 1
ATOM 698 C CA . LYS A 1 100 ? 61.141 36.182 -0.689 1.00 45.95 147 LYS A CA 1
ATOM 699 C C . LYS A 1 100 ? 61.826 35.563 0.514 1.00 45.69 147 LYS A C 1
ATOM 700 O O . LYS A 1 100 ? 63.057 35.540 0.594 1.00 45.38 147 LYS A O 1
ATOM 706 N N . THR A 1 101 ? 61.029 35.062 1.450 1.00 46.38 148 THR A N 1
ATOM 707 C CA . THR A 1 101 ? 61.567 34.445 2.652 1.00 46.54 148 THR A CA 1
ATOM 708 C C . THR A 1 101 ? 61.692 32.934 2.473 1.00 45.65 148 THR A C 1
ATOM 709 O O . THR A 1 101 ? 60.752 32.271 2.030 1.00 45.62 148 THR A O 1
ATOM 713 N N . PRO A 1 102 ? 62.863 32.374 2.804 1.00 44.95 149 PRO A N 1
ATOM 714 C CA . PRO A 1 102 ? 63.068 30.930 2.671 1.00 44.15 149 PRO A CA 1
ATOM 715 C C . PRO A 1 102 ? 62.025 30.218 3.526 1.00 43.40 149 PRO A C 1
ATOM 716 O O . PRO A 1 102 ? 61.523 30.785 4.497 1.00 43.68 149 PRO A O 1
ATOM 720 N N . PRO A 1 103 ? 61.679 28.971 3.178 1.00 42.15 150 PRO A N 1
ATOM 721 C CA . PRO A 1 103 ? 60.680 28.263 3.982 1.00 40.80 150 PRO A CA 1
ATOM 722 C C . PRO A 1 103 ? 61.072 28.251 5.456 1.00 39.25 150 PRO A C 1
ATOM 723 O O . PRO A 1 103 ? 62.258 28.203 5.789 1.00 39.35 150 PRO A O 1
ATOM 727 N N . MET A 1 104 ? 60.075 28.311 6.333 1.00 35.70 151 MET A N 1
ATOM 728 C CA . MET A 1 104 ? 60.327 28.317 7.765 1.00 32.81 151 MET A CA 1
ATOM 729 C C . MET A 1 104 ? 59.710 27.096 8.423 1.00 31.48 151 MET A C 1
ATOM 730 O O . MET A 1 104 ? 58.490 26.943 8.464 1.00 30.69 151 MET A O 1
ATOM 735 N N . LEU A 1 105 ? 60.575 26.231 8.938 1.00 29.43 152 LEU A N 1
ATOM 736 C CA . LEU A 1 105 ? 60.156 24.998 9.583 1.00 29.35 152 LEU A CA 1
ATOM 737 C C . LEU A 1 105 ? 59.794 25.204 11.044 1.00 29.16 152 LEU A C 1
ATOM 738 O O . LEU A 1 105 ? 60.246 26.157 11.683 1.00 29.24 152 LEU A O 1
ATOM 743 N N . ASN A 1 106 ? 58.977 24.301 11.573 1.00 27.25 153 ASN A N 1
ATOM 744 C CA . ASN A 1 106 ? 58.573 24.383 12.964 1.00 27.45 153 ASN A CA 1
ATOM 745 C C . ASN A 1 106 ? 59.666 23.774 13.844 1.00 27.41 153 ASN A C 1
ATOM 746 O O . ASN A 1 106 ? 59.534 22.656 14.348 1.00 26.48 153 ASN A O 1
ATOM 751 N N . VAL A 1 107 ? 60.751 24.520 14.006 1.00 25.64 154 VAL A N 1
ATOM 752 C CA . VAL A 1 107 ? 61.879 24.096 14.824 1.00 24.26 154 VAL A CA 1
ATOM 753 C C . VAL A 1 107 ? 62.156 25.241 15.793 1.00 24.67 154 VAL A C 1
ATOM 754 O O . VAL A 1 107 ? 62.605 26.307 15.384 1.00 26.26 154 VAL A O 1
ATOM 758 N N . PRO A 1 108 ? 61.874 25.036 17.089 1.00 23.72 155 PRO A N 1
ATOM 759 C CA . PRO A 1 108 ? 62.093 26.062 18.115 1.00 22.82 155 PRO A CA 1
ATOM 760 C C . PRO A 1 108 ? 63.565 26.416 18.300 1.00 22.20 155 PRO A C 1
ATOM 761 O O . PRO A 1 108 ? 64.430 25.544 18.254 1.00 20.45 155 PRO A O 1
ATOM 765 N N . GLU A 1 109 ? 63.846 27.700 18.505 1.00 19.27 156 GLU A N 1
ATOM 766 C CA . GLU A 1 109 ? 65.214 28.133 18.742 1.00 18.73 156 GLU A CA 1
ATOM 767 C C . GLU A 1 109 ? 65.248 28.882 20.062 1.00 20.23 156 GLU A C 1
ATOM 768 O O . GLU A 1 109 ? 64.244 29.472 20.480 1.00 17.63 156 GLU A O 1
ATOM 774 N N . HIS A 1 110 ? 66.403 28.851 20.718 1.00 20.32 157 HIS A N 1
ATOM 775 C CA . HIS A 1 110 ? 66.547 29.465 22.028 1.00 19.82 157 HIS A CA 1
ATOM 776 C C . HIS A 1 110 ? 67.658 30.511 22.059 1.00 18.83 157 HIS A C 1
ATOM 777 O O . HIS A 1 110 ? 68.734 30.318 21.489 1.00 16.61 157 HIS A O 1
ATOM 784 N N . PHE A 1 111 ? 67.386 31.619 22.738 1.00 16.69 158 PHE A N 1
ATOM 785 C CA . PHE A 1 111 ? 68.342 32.709 22.822 1.00 16.21 158 PHE A CA 1
ATOM 786 C C . PHE A 1 111 ? 68.436 33.206 24.254 1.00 16.59 158 PHE A C 1
ATOM 787 O O . PHE A 1 111 ? 67.492 33.797 24.787 1.00 16.97 158 PHE A O 1
ATOM 795 N N . ARG A 1 112 ? 69.583 32.947 24.874 1.00 14.44 159 ARG A N 1
ATOM 796 C CA . ARG A 1 112 ? 69.820 33.321 26.261 1.00 16.45 159 ARG A CA 1
ATOM 797 C C . ARG A 1 112 ? 71.111 34.122 26.352 1.00 17.37 159 ARG A C 1
ATOM 798 O O . ARG A 1 112 ? 72.208 33.584 26.178 1.00 16.15 159 ARG A O 1
ATOM 806 N N . ARG A 1 113 ? 70.964 35.414 26.627 1.00 17.19 160 ARG A N 1
ATOM 807 C CA . ARG A 1 113 ? 72.094 36.329 26.690 1.00 16.52 160 ARG A CA 1
ATOM 808 C C . ARG A 1 113 ? 71.989 37.335 27.834 1.00 17.27 160 ARG A C 1
ATOM 809 O O . ARG A 1 113 ? 70.899 37.629 28.332 1.00 15.28 160 ARG A O 1
ATOM 817 N N . PRO A 1 114 ? 73.136 37.878 28.262 1.00 15.93 161 PRO A N 1
ATOM 818 C CA . PRO A 1 114 ? 73.171 38.859 29.347 1.00 15.85 161 PRO A CA 1
ATOM 819 C C . PRO A 1 114 ? 73.032 40.274 28.796 1.00 15.54 161 PRO A C 1
ATOM 820 O O . PRO A 1 114 ? 73.236 40.497 27.611 1.00 13.91 161 PRO A O 1
ATOM 824 N N . PHE A 1 115 ? 72.675 41.224 29.659 1.00 15.55 162 PHE A N 1
ATOM 825 C CA . PHE A 1 115 ? 72.571 42.615 29.246 1.00 15.72 162 PHE A CA 1
ATOM 826 C C . PHE A 1 115 ? 73.061 43.493 30.392 1.00 16.08 162 PHE A C 1
ATOM 827 O O . PHE A 1 115 ? 73.002 43.098 31.556 1.00 14.93 162 PHE A O 1
ATOM 835 N N . ASN A 1 116 ? 73.580 44.667 30.052 1.00 14.96 163 ASN A N 1
ATOM 836 C CA . ASN A 1 116 ? 74.054 45.618 31.049 1.00 13.99 163 ASN A CA 1
ATOM 837 C C . ASN A 1 116 ? 73.887 46.970 30.379 1.00 14.14 163 ASN A C 1
ATOM 838 O O . ASN A 1 116 ? 74.711 47.389 29.560 1.00 13.04 163 ASN A O 1
ATOM 843 N N . ILE A 1 117 ? 72.803 47.647 30.736 1.00 14.31 164 ILE A N 1
ATOM 844 C CA . ILE A 1 117 ? 72.468 48.916 30.120 1.00 15.44 164 ILE A CA 1
ATOM 845 C C . ILE A 1 117 ? 72.557 50.132 31.023 1.00 14.68 164 ILE A C 1
ATOM 846 O O . ILE A 1 117 ? 71.986 51.182 30.712 1.00 14.83 164 ILE A O 1
ATOM 851 N N . GLY A 1 118 ? 73.291 50.000 32.123 1.00 15.75 165 GLY A N 1
ATOM 852 C CA . GLY A 1 118 ? 73.447 51.113 33.045 1.00 15.40 165 GLY A CA 1
ATOM 853 C C . GLY A 1 118 ? 72.947 50.760 34.428 1.00 18.24 165 GLY A C 1
ATOM 854 O O . GLY A 1 118 ? 73.612 50.050 35.176 1.00 18.25 165 GLY A O 1
ATOM 855 N N . LEU A 1 119 ? 71.766 51.256 34.776 1.00 18.87 166 LEU A N 1
ATOM 856 C CA . LEU A 1 119 ? 71.188 50.963 36.077 1.00 20.45 166 LEU A CA 1
ATOM 857 C C . LEU A 1 119 ? 70.660 49.537 36.116 1.00 20.47 166 LEU A C 1
ATOM 858 O O . LEU A 1 119 ? 70.384 49.006 37.187 1.00 21.92 166 LEU A O 1
ATOM 863 N N . TYR A 1 120 ? 70.514 48.922 34.947 1.00 20.20 167 TYR A N 1
ATOM 864 C CA . TYR A 1 120 ? 69.998 47.560 34.878 1.00 18.59 167 TYR A CA 1
ATOM 865 C C . TYR A 1 120 ? 70.951 46.585 34.211 1.00 17.69 167 TYR A C 1
ATOM 866 O O . TYR A 1 120 ? 71.609 46.912 33.221 1.00 15.68 167 TYR A O 1
ATOM 875 N N . LYS A 1 121 ? 71.016 45.383 34.768 1.00 15.94 168 LYS A N 1
ATOM 876 C CA . LYS A 1 121 ? 71.854 44.329 34.225 1.00 17.36 168 LYS A CA 1
ATOM 877 C C . LYS A 1 121 ? 71.176 43.011 34.588 1.00 17.18 168 LYS A C 1
ATOM 878 O O . LYS A 1 121 ? 70.489 42.905 35.610 1.00 17.84 168 LYS A O 1
ATOM 884 N N . GLY A 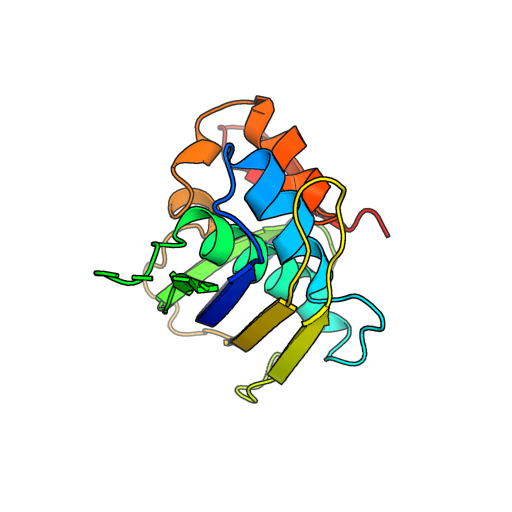1 122 ? 71.352 42.011 33.739 1.00 16.45 169 GLY A N 1
ATOM 885 C CA . GLY A 1 122 ? 70.739 40.727 34.006 1.00 17.85 169 GLY A CA 1
ATOM 886 C C . GLY A 1 122 ? 70.798 39.861 32.769 1.00 16.84 169 GLY A C 1
ATOM 887 O O . GLY A 1 122 ? 71.797 39.858 32.047 1.00 16.16 169 GLY A O 1
ATOM 888 N N . THR A 1 123 ? 69.722 39.133 32.512 1.00 16.72 170 THR A N 1
ATOM 889 C CA . THR A 1 123 ? 69.685 38.265 31.346 1.00 15.64 170 THR A CA 1
ATOM 890 C C . THR A 1 123 ? 68.316 38.266 30.697 1.00 15.92 170 THR A C 1
ATOM 891 O O . THR A 1 123 ? 67.330 38.691 31.297 1.00 13.71 170 THR A O 1
ATOM 895 N N . VAL A 1 124 ? 68.276 37.802 29.455 1.00 15.25 171 VAL A N 1
ATOM 896 C CA . VAL A 1 124 ? 67.029 37.675 28.724 1.00 16.89 171 VAL A CA 1
ATOM 897 C C . VAL A 1 124 ? 67.080 36.259 28.165 1.00 17.84 171 VAL A C 1
ATOM 898 O O . VAL A 1 124 ? 68.127 35.810 27.678 1.00 15.79 171 VAL A O 1
ATOM 902 N N . GLU A 1 125 ? 65.971 35.541 28.285 1.00 15.90 172 GLU A N 1
ATOM 903 C CA . GLU A 1 125 ? 65.893 34.178 27.787 1.00 16.16 172 GLU A CA 1
ATOM 904 C C . GLU A 1 125 ? 64.656 34.089 26.912 1.00 17.09 172 GLU A C 1
ATOM 905 O O . GLU A 1 125 ? 63.538 34.282 27.393 1.00 16.58 172 GLU A O 1
ATOM 911 N N . LEU A 1 126 ? 64.859 33.806 25.632 1.00 16.86 173 LEU A N 1
ATOM 912 C CA . LEU A 1 126 ? 63.749 33.700 24.699 1.00 19.01 173 LEU A CA 1
ATOM 913 C C . LEU A 1 126 ? 63.738 32.369 23.985 1.00 19.50 173 LEU A C 1
ATOM 914 O O . LEU A 1 126 ? 64.772 31.901 23.515 1.00 18.93 173 LEU A O 1
ATOM 919 N N . THR A 1 127 ? 62.644 31.633 24.041 1.00 18.20 174 THR A N 1
ATOM 920 C CA . THR A 1 127 ? 62.442 30.470 23.232 1.00 18.70 174 THR A CA 1
ATOM 921 C C . THR A 1 127 ? 61.409 30.818 22.168 1.00 19.07 174 THR A C 1
ATOM 922 O O . THR A 1 127 ? 60.263 31.142 22.495 1.00 19.81 174 THR A O 1
ATOM 926 N N . MET A 1 128 ? 61.650 30.891 20.883 1.00 17.86 175 MET A N 1
ATOM 927 C CA . MET A 1 128 ? 60.698 31.282 19.856 1.00 20.06 175 MET A CA 1
ATOM 928 C C . MET A 1 128 ? 60.534 30.252 18.760 1.00 21.55 175 MET A C 1
ATOM 929 O O . MET A 1 128 ? 61.444 29.474 18.466 1.00 20.98 175 MET A O 1
ATOM 934 N N . THR A 1 129 ? 59.356 30.261 18.154 1.00 23.15 176 THR A N 1
ATOM 935 C CA . THR A 1 129 ? 59.067 29.365 17.053 1.00 25.36 176 THR A CA 1
ATOM 936 C C . THR A 1 129 ? 58.290 30.151 16.007 1.00 24.47 176 THR A C 1
ATOM 937 O O . THR A 1 129 ? 57.386 30.920 16.330 1.00 23.90 176 THR A O 1
ATOM 941 N N . ILE A 1 130 ? 58.675 29.987 14.755 1.00 25.11 177 ILE A N 1
ATOM 942 C CA . ILE A 1 130 ? 57.969 30.640 13.672 1.00 26.18 177 ILE A CA 1
ATOM 943 C C . ILE A 1 130 ? 58.088 29.756 12.448 1.00 26.09 177 ILE A C 1
ATOM 944 O O . ILE A 1 130 ? 59.189 29.374 12.047 1.00 25.24 177 ILE A O 1
ATOM 949 N N . TYR A 1 131 ? 56.946 29.416 11.870 1.00 26.64 178 TYR A N 1
ATOM 950 C CA . TYR A 1 131 ? 56.925 28.579 10.685 1.00 28.46 178 TYR A CA 1
ATOM 951 C C . TYR A 1 131 ? 55.739 28.964 9.817 1.00 30.11 178 TYR A C 1
ATOM 952 O O . TYR A 1 131 ? 54.712 29.425 10.320 1.00 29.10 178 TYR A O 1
ATOM 961 N N . ASP A 1 132 ? 55.907 28.785 8.511 1.00 32.52 179 ASP A N 1
ATOM 962 C CA . ASP A 1 132 ? 54.894 29.132 7.521 1.00 34.50 179 ASP A CA 1
ATOM 963 C C . ASP A 1 132 ? 53.477 28.674 7.831 1.00 34.50 179 ASP A C 1
ATOM 964 O O . ASP A 1 132 ? 53.256 27.560 8.313 1.00 33.89 179 ASP A O 1
ATOM 969 N N . ASP A 1 133 ? 52.522 29.555 7.552 1.00 36.20 180 ASP A N 1
ATOM 970 C CA . ASP A 1 133 ? 51.109 29.264 7.749 1.00 39.64 180 ASP A CA 1
ATOM 971 C C . ASP A 1 133 ? 50.413 29.372 6.397 1.00 42.90 180 ASP A C 1
ATOM 972 O O . ASP A 1 133 ? 50.419 30.429 5.767 1.00 42.88 180 ASP A O 1
ATOM 977 N N . GLU A 1 134 ? 49.812 28.271 5.962 1.00 47.32 181 GLU A N 1
ATOM 978 C CA . GLU A 1 134 ? 49.129 28.222 4.677 1.00 52.07 181 GLU A CA 1
ATOM 979 C C . GLU A 1 134 ? 47.614 28.153 4.855 1.00 54.83 181 GLU A C 1
ATOM 980 O O . GLU A 1 134 ? 46.867 28.098 3.878 1.00 55.62 181 GLU A O 1
ATOM 986 N N . SER A 1 135 ? 47.177 28.168 6.111 1.00 57.08 182 SER A N 1
ATOM 987 C CA . SER A 1 135 ? 45.762 28.093 6.465 1.00 59.04 182 SER A CA 1
ATOM 988 C C . SER A 1 135 ? 44.852 28.961 5.603 1.00 60.84 182 SER A C 1
ATOM 989 O O . SER A 1 135 ? 43.641 28.736 5.552 1.00 62.03 182 SER A O 1
ATOM 992 N N . LEU A 1 136 ? 45.436 29.952 4.936 1.00 61.64 183 LEU A N 1
ATOM 993 C CA . LEU A 1 136 ? 44.688 30.864 4.074 1.00 62.37 183 LEU A CA 1
ATOM 994 C C . LEU A 1 136 ? 43.415 31.409 4.726 1.00 62.16 183 LEU A C 1
ATOM 995 O O . LEU A 1 136 ? 42.573 32.007 4.056 1.00 62.12 183 LEU A O 1
ATOM 1000 N N . GLU A 1 137 ? 43.284 31.205 6.034 1.00 61.61 184 GLU A N 1
ATOM 1001 C CA . GLU A 1 137 ? 42.129 31.697 6.776 1.00 60.58 184 GLU A CA 1
ATOM 1002 C C . GLU A 1 137 ? 42.517 33.010 7.447 1.00 58.89 184 GLU A C 1
ATOM 1003 O O . GLU A 1 137 ? 43.672 33.204 7.825 1.00 58.49 184 GLU A O 1
ATOM 1009 N N . ALA A 1 138 ? 41.546 33.905 7.594 1.00 56.43 185 ALA A N 1
ATOM 1010 C CA . ALA A 1 138 ? 41.771 35.207 8.211 1.00 53.71 185 ALA A CA 1
ATOM 1011 C C . ALA A 1 138 ? 42.806 35.180 9.335 1.00 51.50 185 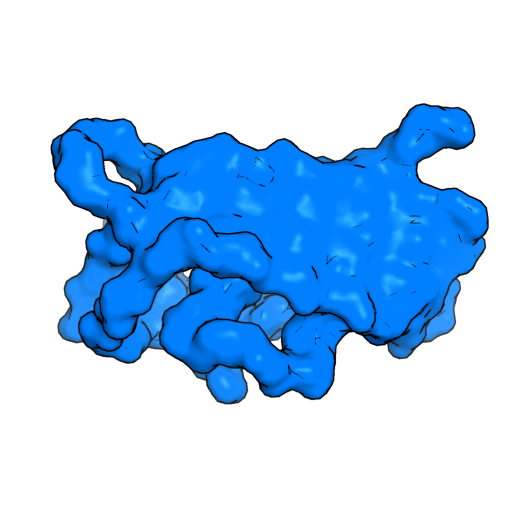ALA A C 1
ATOM 1012 O O . ALA A 1 138 ? 42.670 34.440 10.308 1.00 50.88 185 ALA A O 1
ATOM 1014 N N . ALA A 1 139 ? 43.843 35.994 9.184 1.00 48.37 186 ALA A N 1
ATOM 1015 C CA . ALA A 1 139 ? 44.898 36.097 10.182 1.00 44.61 186 ALA A CA 1
ATOM 1016 C C . ALA A 1 139 ? 45.177 37.581 10.371 1.00 42.09 186 ALA A C 1
ATOM 1017 O O . ALA A 1 139 ? 45.346 38.316 9.398 1.00 40.78 186 ALA A O 1
ATOM 1019 N N . PRO A 1 140 ? 45.223 38.043 11.627 1.00 39.79 187 PRO A N 1
ATOM 1020 C CA . PRO A 1 140 ? 45.480 39.457 11.907 1.00 37.44 187 PRO A CA 1
ATOM 1021 C C . PRO A 1 140 ? 46.885 39.895 11.530 1.00 35.75 187 PRO A C 1
ATOM 1022 O O . PRO A 1 140 ? 47.791 39.069 11.380 1.00 36.03 187 PRO A O 1
ATOM 1026 N N . MET A 1 141 ? 47.063 41.200 11.364 1.00 33.82 188 MET A N 1
ATOM 1027 C CA . MET A 1 141 ? 48.367 41.750 11.025 1.00 32.02 188 MET A CA 1
ATOM 1028 C C . MET A 1 141 ? 49.185 41.773 12.312 1.00 30.87 188 MET A C 1
ATOM 1029 O O . MET A 1 141 ? 48.718 42.265 13.338 1.00 30.39 188 MET A O 1
ATOM 1037 N N . ILE A 1 142 ? 50.398 41.234 12.257 1.00 30.44 189 ILE A N 1
ATOM 1038 C CA . ILE A 1 142 ? 51.261 41.177 13.440 1.00 28.97 189 ILE A CA 1
ATOM 1039 C C . ILE A 1 142 ? 51.287 42.500 14.215 1.00 29.72 189 ILE A C 1
ATOM 1040 O O . ILE A 1 142 ? 51.216 42.515 15.444 1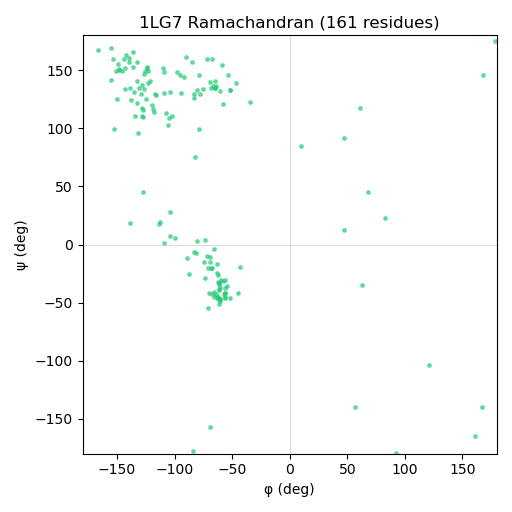.00 27.73 189 ILE A O 1
ATOM 1045 N N . TRP A 1 143 ? 51.353 43.610 13.490 1.00 29.60 190 TRP A N 1
ATOM 1046 C CA . TRP A 1 143 ? 51.388 44.930 14.109 1.00 30.97 190 TRP A CA 1
ATOM 1047 C C . TRP A 1 143 ? 50.204 45.201 15.030 1.00 32.44 190 TRP A C 1
ATOM 1048 O O . TRP A 1 143 ? 50.336 45.938 16.007 1.00 33.56 190 TRP A O 1
ATOM 1059 N N . ASP A 1 144 ? 49.051 44.611 14.724 1.00 35.15 191 ASP A N 1
ATOM 1060 C CA . ASP A 1 144 ? 47.857 44.820 15.538 1.00 37.50 191 ASP A CA 1
ATOM 1061 C C . ASP A 1 144 ? 47.992 44.313 16.967 1.00 37.47 191 ASP A C 1
ATOM 1062 O O . ASP A 1 144 ? 47.204 44.683 17.835 1.00 36.71 191 ASP A O 1
ATOM 1067 N N . HIS A 1 145 ? 48.986 43.464 17.212 1.00 37.15 192 HIS A N 1
ATOM 1068 C CA . HIS A 1 145 ? 49.216 42.941 18.555 1.00 36.66 192 HIS A CA 1
ATOM 1069 C C . HIS A 1 145 ? 50.003 43.959 19.374 1.00 36.75 192 HIS A C 1
ATOM 1070 O O . HIS A 1 145 ? 50.196 43.784 20.578 1.00 37.43 192 HIS A O 1
ATOM 1077 N N . PHE A 1 146 ? 50.458 45.020 18.712 1.00 34.37 193 PHE A N 1
ATOM 1078 C CA . PHE A 1 146 ? 51.208 46.074 19.385 1.00 32.41 193 PHE A CA 1
ATOM 1079 C C . PHE A 1 146 ? 50.313 47.278 19.633 1.00 33.64 193 PHE A C 1
ATOM 1080 O O . PHE A 1 146 ? 49.924 47.972 18.693 1.00 34.16 193 PHE A O 1
ATOM 1088 N N . ASN A 1 147 ? 49.988 47.532 20.894 1.00 34.80 194 ASN A N 1
ATOM 1089 C CA . ASN A 1 147 ? 49.153 48.677 21.232 1.00 36.63 194 ASN A CA 1
ATOM 1090 C C . ASN A 1 147 ? 49.874 49.961 20.830 1.00 35.37 194 ASN A C 1
ATOM 1091 O O . ASN A 1 147 ? 49.244 50.943 20.434 1.00 35.92 194 ASN A O 1
ATOM 1096 N N . SER A 1 148 ? 51.201 49.936 20.920 1.00 31.76 19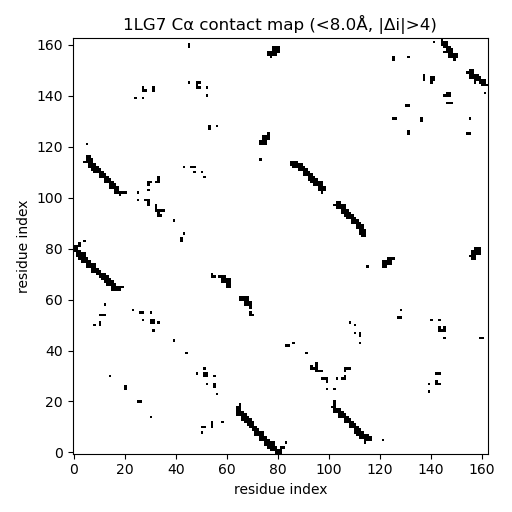5 SER A N 1
ATOM 1097 C CA . SER A 1 148 ? 52.022 51.097 20.588 1.00 30.81 195 SER A CA 1
ATOM 1098 C C . SER A 1 148 ? 52.101 51.405 19.096 1.00 28.77 195 SER A C 1
ATOM 1099 O O . SER A 1 148 ? 52.597 52.461 18.709 1.00 28.75 195 SER A O 1
ATOM 1102 N N . SER A 1 149 ? 51.612 50.500 18.254 1.00 26.70 196 SER A N 1
ATOM 1103 C CA . SER A 1 149 ? 51.683 50.724 16.813 1.00 26.14 196 SER A CA 1
ATOM 1104 C C . SER A 1 149 ? 50.772 51.841 16.311 1.00 25.30 196 SER A C 1
ATOM 1105 O O . SER A 1 149 ? 50.881 52.253 15.160 1.00 24.64 196 SER A O 1
ATOM 1108 N N . LYS A 1 150 ? 49.876 52.332 17.160 1.00 25.89 197 LYS A N 1
ATOM 1109 C CA . LYS A 1 150 ? 48.969 53.394 16.739 1.00 27.41 197 LYS A CA 1
ATOM 1110 C C . LYS A 1 150 ? 49.599 54.784 16.771 1.00 26.18 197 LYS A C 1
ATOM 1111 O O . LYS A 1 150 ? 48.934 55.780 16.482 1.00 27.98 197 LYS A O 1
ATOM 1117 N N . PHE A 1 151 ? 50.880 54.853 17.114 1.00 22.84 198 PHE A N 1
ATOM 1118 C CA . PHE A 1 151 ? 51.574 56.132 17.151 1.00 21.58 198 PHE A CA 1
ATOM 1119 C C . PHE A 1 151 ? 52.800 56.122 16.250 1.00 21.60 198 PHE A C 1
ATOM 1120 O O . PHE A 1 151 ? 53.428 55.083 16.047 1.00 21.23 198 PHE A O 1
ATOM 1128 N N . SER A 1 152 ? 53.131 57.288 15.711 1.00 18.34 199 SER A N 1
ATOM 1129 C CA . SER A 1 152 ? 54.268 57.430 14.816 1.00 18.59 199 SER A CA 1
ATOM 1130 C C . SER A 1 152 ? 55.594 57.025 15.455 1.00 17.95 199 SER A C 1
ATOM 1131 O O . SER A 1 152 ? 56.499 56.564 14.764 1.00 16.59 199 SER A O 1
ATOM 1136 N N . ASP A 1 153 ? 55.715 57.199 16.768 1.00 20.33 200 ASP A N 1
ATOM 1137 C CA . ASP A 1 153 ? 56.951 56.844 17.454 1.00 20.82 200 ASP A CA 1
ATOM 1138 C C . ASP A 1 153 ? 57.165 55.343 17.603 1.00 22.62 200 ASP A C 1
ATOM 1139 O O . ASP A 1 153 ? 58.134 54.900 18.216 1.00 20.40 200 ASP A O 1
ATOM 1144 N N . PHE A 1 154 ? 56.260 54.560 17.030 1.00 23.75 201 PHE A N 1
ATOM 1145 C CA . PHE A 1 154 ? 56.388 53.109 17.058 1.00 22.64 201 PHE A CA 1
ATOM 1146 C C . PHE A 1 154 ? 57.673 52.832 16.274 1.00 23.78 201 PHE A C 1
ATOM 1147 O O . PHE A 1 154 ? 58.333 51.809 16.449 1.00 25.21 201 PHE A O 1
ATOM 1155 N N . ARG A 1 155 ? 58.013 53.780 15.409 1.00 22.73 202 ARG A N 1
ATOM 1156 C CA . ARG A 1 155 ? 59.206 53.714 14.568 1.00 23.28 202 ARG A CA 1
ATOM 1157 C C . ARG A 1 155 ? 60.469 53.648 15.426 1.00 20.65 202 ARG A C 1
ATOM 1158 O O . ARG A 1 155 ? 61.363 52.832 15.185 1.00 21.45 202 ARG A O 1
ATOM 1166 N N . GLU A 1 156 ? 60.540 54.523 16.422 1.00 18.48 203 GLU A N 1
ATOM 1167 C CA . GLU A 1 156 ? 61.694 54.573 17.314 1.00 19.13 203 GLU A CA 1
ATOM 1168 C C . GLU A 1 156 ? 61.831 53.286 18.125 1.00 18.91 203 GLU A C 1
ATOM 1169 O O . GLU A 1 156 ? 62.930 52.763 18.290 1.00 21.20 203 GLU A O 1
ATOM 1175 N N . LYS A 1 157 ? 60.715 52.778 18.635 1.00 20.14 204 LYS A N 1
ATOM 1176 C CA . LYS A 1 157 ? 60.740 51.550 19.426 1.00 19.98 204 LYS A CA 1
ATOM 1177 C C . LYS A 1 157 ? 61.208 50.363 18.589 1.00 20.76 204 LYS A C 1
ATOM 1178 O O . LYS A 1 157 ? 62.051 49.575 19.031 1.00 20.00 204 LYS A O 1
ATOM 1184 N N . ALA A 1 158 ? 60.680 50.248 17.374 1.00 19.01 205 ALA A N 1
ATOM 1185 C CA . ALA A 1 158 ? 61.056 49.152 16.488 1.00 19.62 205 ALA A CA 1
ATOM 1186 C C . ALA A 1 158 ? 62.552 49.179 16.181 1.00 19.68 205 ALA A C 1
ATOM 1187 O O . ALA A 1 158 ? 63.190 48.132 16.066 1.00 18.84 205 ALA A O 1
ATOM 1189 N N . LEU A 1 159 ? 63.103 50.383 16.052 1.00 19.87 206 LEU A N 1
ATOM 1190 C CA . LEU A 1 159 ? 64.519 50.554 15.750 1.00 19.27 206 LEU A CA 1
ATOM 1191 C C . LEU A 1 159 ? 65.408 50.119 16.922 1.00 20.15 206 LEU A C 1
ATOM 1192 O O . LEU A 1 159 ? 66.594 49.843 16.744 1.00 19.64 206 LEU A O 1
ATOM 1197 N N . MET A 1 160 ? 64.835 50.060 18.119 1.00 19.54 207 MET A N 1
ATOM 1198 C CA . MET A 1 160 ? 65.583 49.617 19.290 1.00 19.72 207 MET A CA 1
ATOM 1199 C C . MET A 1 160 ? 65.901 48.128 19.114 1.00 20.51 207 MET A C 1
ATOM 1200 O O . MET A 1 160 ? 66.816 47.596 19.748 1.00 18.59 207 MET A O 1
ATOM 1205 N N . PHE A 1 161 ? 65.137 47.459 18.252 1.00 18.08 208 PHE A N 1
ATOM 1206 C CA . PHE A 1 161 ? 65.352 46.038 17.993 1.00 19.37 208 PHE A CA 1
ATOM 1207 C C . PHE A 1 161 ? 66.038 45.797 16.653 1.00 19.25 208 PHE A C 1
ATOM 1208 O O . PHE A 1 161 ? 66.190 44.652 16.216 1.00 22.01 208 PHE A O 1
ATOM 1216 N N . GLY A 1 162 ? 66.464 46.877 16.007 1.00 19.99 209 GLY A N 1
ATOM 1217 C CA . GLY A 1 162 ? 67.125 46.758 14.718 1.00 19.97 209 GLY A CA 1
ATOM 1218 C C . GLY A 1 162 ? 66.136 46.632 13.571 1.00 21.31 209 GLY A C 1
ATOM 1219 O O . GLY A 1 162 ? 66.474 46.125 12.502 1.00 20.31 209 GLY A O 1
ATOM 1220 N N . LEU A 1 163 ? 64.913 47.104 13.789 1.00 19.82 210 LEU A N 1
ATOM 1221 C CA . LEU A 1 163 ? 63.871 47.027 12.771 1.00 20.54 210 LEU A CA 1
ATOM 1222 C C . LEU A 1 163 ? 63.535 48.390 12.173 1.00 20.89 210 LEU A C 1
ATOM 1223 O O . LEU A 1 163 ? 63.308 49.357 12.900 1.00 18.23 210 LEU A O 1
ATOM 1228 N N . ILE A 1 164 ? 63.505 48.462 10.845 1.00 20.86 211 ILE A N 1
ATOM 1229 C CA . ILE A 1 164 ? 63.158 49.705 10.172 1.00 22.77 211 ILE A CA 1
ATOM 1230 C C . ILE A 1 164 ? 61.736 49.556 9.625 1.00 23.98 211 ILE A C 1
ATOM 1231 O O . ILE A 1 164 ? 61.515 48.884 8.619 1.00 24.45 211 ILE A O 1
ATOM 1236 N N . VAL A 1 165 ? 60.773 50.162 10.312 1.00 24.86 212 VAL A N 1
ATOM 1237 C CA . VAL A 1 165 ? 59.376 50.093 9.893 1.00 25.24 212 VAL A CA 1
ATOM 1238 C C . VAL A 1 165 ? 58.903 51.450 9.374 1.00 28.10 212 VAL A C 1
ATOM 1239 O O . VAL A 1 165 ? 59.408 52.492 9.784 1.00 25.98 212 VAL A O 1
ATOM 1243 N N . GLU A 1 166 ? 57.934 51.426 8.465 1.00 31.44 213 GLU A N 1
ATOM 1244 C CA . GLU A 1 166 ? 57.387 52.652 7.891 1.00 36.97 213 GLU A CA 1
ATOM 1245 C C . GLU A 1 166 ? 55.919 52.387 7.582 1.00 39.38 213 GLU A C 1
ATOM 1246 O O . GLU A 1 166 ? 55.538 51.248 7.322 1.00 36.85 213 GLU A O 1
ATOM 1252 N N . LYS A 1 167 ? 55.089 53.424 7.618 1.00 43.82 214 LYS A N 1
ATOM 1253 C CA . LYS A 1 167 ? 53.679 53.228 7.309 1.00 49.33 214 LYS A CA 1
ATOM 1254 C C . LYS A 1 167 ? 53.340 53.758 5.923 1.00 52.38 214 LYS A C 1
ATOM 1255 O O . LYS A 1 167 ? 53.328 54.968 5.683 1.00 52.93 214 LYS A O 1
ATOM 1261 N N . LYS A 1 168 ? 53.079 52.821 5.013 1.00 55.67 215 LYS A N 1
ATOM 1262 C CA . LYS A 1 168 ? 52.742 53.118 3.624 1.00 58.21 215 LYS A CA 1
ATOM 1263 C C . LYS A 1 168 ? 51.365 53.762 3.483 1.00 59.18 215 LYS A C 1
ATOM 1264 O O . LYS A 1 168 ? 50.840 54.357 4.427 1.00 59.46 215 LYS A O 1
ATOM 1270 N N . ALA A 1 169 ? 50.788 53.630 2.292 1.00 60.03 216 ALA A N 1
ATOM 1271 C CA . ALA A 1 169 ? 49.471 54.184 2.003 1.00 60.52 216 ALA A CA 1
ATOM 1272 C C . ALA A 1 169 ? 48.405 53.416 2.776 1.00 60.94 216 ALA A C 1
ATOM 1273 O O . ALA A 1 169 ? 48.471 52.190 2.890 1.00 61.62 216 ALA A O 1
ATOM 1275 N N . SER A 1 170 ? 47.425 54.144 3.305 1.00 60.84 217 SER A N 1
ATOM 1276 C CA . SER A 1 170 ? 46.340 53.541 4.076 1.00 61.20 217 SER A CA 1
ATOM 1277 C C . SER A 1 170 ? 46.869 52.973 5.389 1.00 60.21 217 SER A C 1
ATOM 1278 O O . SER A 1 170 ? 46.525 51.854 5.776 1.00 60.98 217 SER A O 1
ATOM 1281 N N . GLY A 1 171 ? 47.703 53.754 6.070 1.00 58.52 218 GLY A N 1
ATOM 1282 C CA . GLY A 1 171 ? 48.272 53.313 7.330 1.00 55.39 218 GLY A CA 1
ATOM 1283 C C . GLY A 1 171 ? 49.016 52.007 7.151 1.00 52.33 218 GLY A C 1
ATOM 1284 O O . GLY A 1 171 ? 49.711 51.815 6.154 1.00 54.03 218 GLY A O 1
ATOM 1285 N N . ALA A 1 172 ? 48.868 51.106 8.115 1.00 48.20 219 ALA A N 1
ATOM 1286 C CA . ALA A 1 172 ? 49.522 49.805 8.057 1.00 43.46 219 ALA A CA 1
ATOM 1287 C C . ALA A 1 172 ? 51.045 49.911 8.014 1.00 39.96 219 ALA A C 1
ATOM 1288 O O . ALA A 1 172 ? 51.620 50.465 7.075 1.00 38.18 219 ALA A O 1
ATOM 1290 N N . TRP A 1 173 ? 51.694 49.373 9.039 1.00 36.04 220 TRP A N 1
ATOM 1291 C CA . TRP A 1 173 ? 53.144 49.398 9.100 1.00 31.31 220 TRP A CA 1
ATOM 1292 C C . TRP A 1 173 ? 53.736 48.316 8.208 1.00 31.04 220 TRP A C 1
ATOM 1293 O O . TRP A 1 173 ? 53.168 47.237 8.054 1.00 31.81 220 TRP A O 1
ATOM 1304 N N . VAL A 1 174 ? 54.887 48.616 7.617 1.00 30.14 221 VAL A N 1
ATOM 1305 C CA . VAL A 1 174 ? 55.582 47.671 6.752 1.00 29.54 221 VAL A CA 1
ATOM 1306 C C . VAL A 1 174 ? 57.037 47.563 7.203 1.00 29.13 221 VAL A C 1
ATOM 1307 O O . VAL A 1 174 ? 57.714 48.576 7.389 1.00 27.31 221 VAL A O 1
ATOM 1313 N N . LEU A 1 175 ? 57.512 46.336 7.390 1.00 29.26 222 LEU A N 1
ATOM 1314 C CA . LEU A 1 175 ? 58.885 46.120 7.821 1.00 28.77 222 LEU A CA 1
ATOM 1315 C C . LEU A 1 175 ? 59.728 46.301 6.575 1.00 29.16 222 LEU A C 1
ATOM 1316 O O . LEU A 1 175 ? 59.826 45.400 5.743 1.00 29.99 222 LEU A O 1
ATOM 1321 N N . ASP A 1 176 ? 60.319 47.479 6.439 1.00 29.71 223 ASP A N 1
ATOM 1322 C CA . ASP A 1 176 ? 61.142 47.773 5.280 1.00 32.13 223 ASP A CA 1
ATOM 1323 C C . ASP A 1 176 ? 62.393 46.911 5.254 1.00 32.14 223 ASP A C 1
ATOM 1324 O O . ASP A 1 176 ? 62.749 46.360 4.214 1.00 32.14 223 ASP A O 1
ATOM 1329 N N . SER A 1 177 ? 63.049 46.786 6.404 1.00 30.97 224 SER A N 1
ATOM 1330 C CA . SER A 1 177 ? 64.264 45.990 6.499 1.00 31.70 224 SER A CA 1
ATOM 1331 C C . SER A 1 177 ? 64.864 46.036 7.894 1.00 30.97 224 SER A C 1
ATOM 1332 O O . SER A 1 177 ? 64.385 46.752 8.772 1.00 29.16 224 SER A O 1
ATOM 1335 N N . VAL A 1 178 ? 65.917 45.249 8.083 1.00 30.85 225 VAL A N 1
ATOM 1336 C CA . VAL A 1 178 ? 66.633 45.218 9.343 1.00 32.25 225 VAL A CA 1
ATOM 1337 C C . VAL A 1 178 ? 67.732 46.254 9.170 1.00 32.98 225 VAL A C 1
ATOM 1338 O O . VAL A 1 178 ? 68.273 46.409 8.076 1.00 32.39 225 VAL A O 1
ATOM 1342 N N . SER A 1 179 ? 68.050 46.970 10.240 1.00 32.99 226 SER A N 1
ATOM 1343 C CA . SER A 1 179 ? 69.074 48.004 10.182 1.00 34.56 226 SER A CA 1
ATOM 1344 C C . SER A 1 179 ? 70.486 47.457 9.994 1.00 35.50 226 SER A C 1
ATOM 1345 O O . SER A 1 179 ? 71.395 48.203 9.636 1.00 35.83 226 SER A O 1
ATOM 1348 N N . HIS A 1 180 ? 70.665 46.157 10.218 1.00 36.98 227 HIS A N 1
ATOM 1349 C CA . HIS A 1 180 ? 71.980 45.534 10.082 1.00 38.96 227 HIS A CA 1
ATOM 1350 C C . HIS A 1 180 ? 71.909 44.112 9.516 1.00 41.82 227 HIS A C 1
ATOM 1351 O O . HIS A 1 180 ? 70.791 43.636 9.226 1.00 44.56 227 HIS A O 1
#

Organism: Vesicular stomatitis Indiana virus (strain 94GUB Central America) (NCBI:txid434489)